Protein AF-A0A7K2P0D0-F1 (afdb_monomer_lite)

Secondary structure (DSSP, 8-state):
----HHHHHHHHHHHH-EEEEETTS-EEEEE-TTSEEEEEETTEEEEEEEEEEEETTEEEEEETTS-EEEEEEETTEEEETTEEEEE-PPP---

Radius of gyration: 13.69 Å; chains: 1; bounding box: 30×42×38 Å

pLDDT: mean 87.9, std 16.89, range [38.03, 98.31]

Foldseek 3Di:
DDPDPVVVQLVQLVLVAAWWAFPVRQWIWGQHSVQKIWIHGHPRTRPWIFGWTDDPQKIWTQTPVGDIWIWGQDPQWIGTPPTIIHGDDDPPDD

Structure (mmCIF, N/CA/C/O backbone):
data_AF-A0A7K2P0D0-F1
#
_entry.id   AF-A0A7K2P0D0-F1
#
loop_
_atom_sit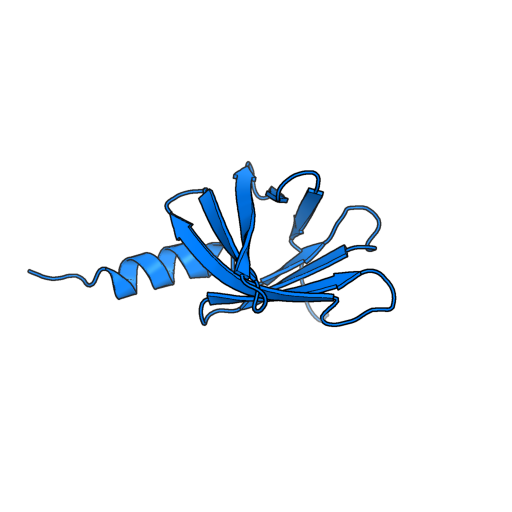e.group_PDB
_atom_site.id
_ato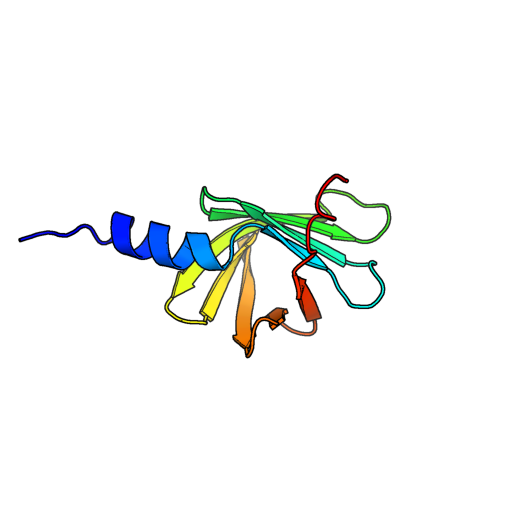m_site.type_symbol
_atom_site.label_atom_id
_atom_site.label_alt_id
_atom_site.label_comp_id
_atom_site.label_asym_id
_atom_site.label_entity_id
_atom_site.label_seq_id
_atom_site.pdbx_PDB_ins_code
_atom_site.Cartn_x
_atom_site.Cartn_y
_atom_site.Cartn_z
_atom_site.occupancy
_atom_site.B_iso_or_equiv
_atom_site.auth_seq_id
_atom_site.auth_comp_id
_atom_site.auth_asym_id
_atom_site.auth_atom_id
_atom_site.pdbx_PDB_model_num
ATOM 1 N N . MET A 1 1 ? -4.072 17.828 26.781 1.00 41.50 1 MET A N 1
ATOM 2 C CA . MET A 1 1 ? -5.139 17.176 25.988 1.00 41.50 1 MET A CA 1
ATOM 3 C C . MET A 1 1 ? -4.550 16.752 24.645 1.00 41.50 1 MET A C 1
ATOM 5 O O . MET A 1 1 ? -4.661 17.480 23.674 1.00 41.50 1 MET A O 1
ATOM 9 N N . THR A 1 2 ? -3.846 15.624 24.589 1.00 50.88 2 THR A N 1
ATOM 10 C CA . THR A 1 2 ? -3.235 15.096 23.354 1.00 50.88 2 THR A CA 1
ATOM 11 C C . THR A 1 2 ? -3.541 13.608 23.278 1.00 50.88 2 THR A C 1
ATOM 13 O O . THR A 1 2 ? -2.691 12.770 23.556 1.00 50.88 2 THR A O 1
ATOM 16 N N . ALA A 1 3 ? -4.789 13.275 22.941 1.00 50.59 3 ALA A N 1
ATOM 17 C CA . ALA A 1 3 ? -5.055 11.980 22.329 1.00 50.59 3 ALA A CA 1
ATOM 18 C C . ALA A 1 3 ? -4.337 12.009 20.970 1.00 50.59 3 ALA A C 1
ATOM 20 O O . ALA A 1 3 ? -4.717 12.743 20.058 1.00 50.59 3 ALA A O 1
ATOM 21 N N . ASN A 1 4 ? -3.191 11.335 20.955 1.00 53.81 4 ASN A N 1
ATOM 22 C CA . ASN A 1 4 ? -2.092 11.415 20.006 1.00 53.81 4 ASN A CA 1
ATOM 23 C C . ASN A 1 4 ? -2.530 11.231 18.548 1.00 53.81 4 ASN A C 1
ATOM 25 O O . ASN A 1 4 ? -3.141 10.224 18.209 1.00 53.81 4 ASN A O 1
ATOM 29 N N . ALA A 1 5 ? -2.084 12.107 17.644 1.00 58.72 5 ALA A N 1
ATOM 30 C CA . ALA A 1 5 ? -2.214 11.906 16.193 1.00 58.72 5 ALA A CA 1
ATOM 31 C C . ALA A 1 5 ? -1.665 10.541 15.713 1.00 58.72 5 ALA A C 1
ATOM 33 O O . ALA A 1 5 ? -2.090 10.032 14.684 1.00 58.72 5 ALA A O 1
ATOM 34 N N . ARG A 1 6 ? -0.749 9.923 16.477 1.00 61.31 6 ARG A N 1
ATOM 35 C CA . ARG A 1 6 ? -0.272 8.547 16.257 1.00 61.31 6 ARG A CA 1
ATOM 36 C C . ARG A 1 6 ? -1.335 7.478 16.551 1.00 61.31 6 ARG A C 1
ATOM 38 O O . ARG A 1 6 ? -1.429 6.534 15.785 1.00 61.31 6 ARG A O 1
ATOM 45 N N . ASP A 1 7 ? -2.161 7.642 17.585 1.00 60.22 7 ASP A N 1
ATOM 46 C CA . ASP A 1 7 ? -3.240 6.691 17.915 1.00 60.22 7 ASP A CA 1
ATOM 47 C C . ASP A 1 7 ? -4.414 6.769 16.935 1.00 60.22 7 ASP A C 1
ATOM 49 O O . ASP A 1 7 ? -5.122 5.781 16.745 1.00 60.22 7 ASP A O 1
ATOM 53 N N . ARG A 1 8 ? -4.643 7.945 16.331 1.00 61.25 8 ARG A N 1
ATOM 54 C CA . ARG A 1 8 ? -5.612 8.099 15.235 1.00 61.25 8 ARG A CA 1
ATOM 55 C C . ARG A 1 8 ? -5.100 7.447 13.956 1.00 61.25 8 ARG A C 1
ATOM 57 O O . ARG A 1 8 ? -5.774 6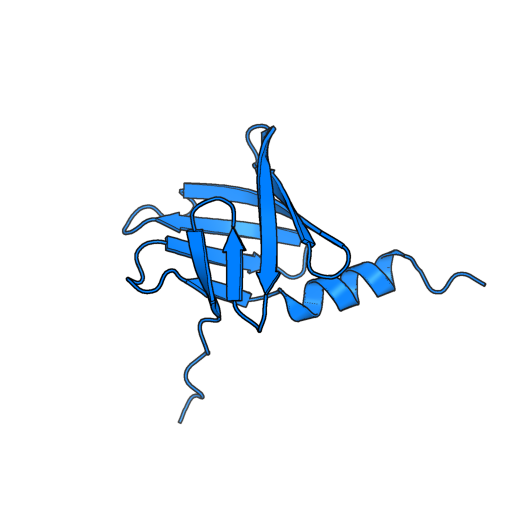.559 13.456 1.00 61.25 8 ARG A O 1
ATOM 64 N N . ARG A 1 9 ? -3.867 7.764 13.541 1.00 61.53 9 ARG A N 1
ATOM 65 C CA . ARG A 1 9 ? -3.221 7.106 12.392 1.00 61.53 9 ARG A CA 1
ATOM 66 C C . ARG A 1 9 ? -3.144 5.589 12.543 1.00 61.53 9 ARG A C 1
ATOM 68 O O . ARG A 1 9 ? -3.423 4.879 11.595 1.00 61.53 9 ARG A O 1
ATOM 75 N N . ASN A 1 10 ? -2.820 5.072 13.729 1.00 61.06 10 ASN A N 1
ATOM 76 C CA . ASN A 1 10 ? -2.797 3.623 13.949 1.00 61.06 10 ASN A CA 1
ATOM 77 C C . ASN A 1 10 ? -4.187 2.983 13.829 1.00 61.06 10 ASN A C 1
ATOM 79 O O . ASN A 1 10 ? -4.278 1.852 13.366 1.00 61.06 10 ASN A O 1
ATOM 83 N N . ARG A 1 11 ? -5.258 3.679 14.234 1.00 61.69 11 ARG A N 1
ATOM 84 C CA . ARG A 1 11 ? -6.635 3.195 14.048 1.00 61.69 11 ARG A CA 1
ATOM 85 C C . ARG A 1 11 ? -7.076 3.252 12.588 1.00 61.69 11 ARG A C 1
ATOM 87 O O . ARG A 1 11 ? -7.636 2.281 12.113 1.00 61.69 11 ARG A O 1
ATOM 94 N N . GLU A 1 12 ? -6.767 4.335 11.884 1.00 64.50 12 GLU A N 1
ATOM 95 C CA . GLU A 1 12 ? -7.048 4.486 10.447 1.00 64.50 12 GLU A CA 1
ATOM 96 C C . GLU A 1 12 ? -6.270 3.450 9.615 1.00 64.50 12 GLU A C 1
ATOM 98 O O . GLU A 1 12 ? -6.817 2.822 8.714 1.00 64.50 12 GLU A O 1
ATOM 103 N N . ASN A 1 13 ? -5.011 3.184 9.979 1.00 68.12 13 ASN A N 1
ATOM 104 C CA . ASN A 1 13 ? -4.206 2.140 9.351 1.00 68.12 13 ASN A CA 1
ATOM 105 C C . ASN A 1 13 ? -4.759 0.736 9.628 1.00 68.12 13 ASN A C 1
ATOM 107 O O . ASN A 1 13 ? -4.701 -0.114 8.742 1.00 68.12 13 ASN A O 1
ATOM 111 N N . ALA A 1 14 ? -5.279 0.473 10.833 1.00 70.38 14 ALA A N 1
ATOM 112 C CA . ALA A 1 14 ? -5.766 -0.855 11.211 1.00 70.38 14 ALA A CA 1
ATOM 113 C C . ALA A 1 14 ? -6.863 -1.368 10.267 1.00 70.38 14 ALA A C 1
ATOM 115 O O . ALA A 1 14 ? -6.892 -2.561 9.972 1.00 70.38 14 ALA A O 1
ATOM 116 N N . ASP A 1 15 ? -7.696 -0.468 9.743 1.00 84.75 15 ASP A N 1
ATOM 117 C CA . ASP A 1 15 ? -8.780 -0.828 8.834 1.00 84.75 15 ASP A CA 1
ATOM 118 C C . ASP A 1 15 ? -8.290 -1.153 7.421 1.00 84.75 15 ASP A C 1
ATOM 120 O O . ASP A 1 15 ? -8.975 -1.876 6.709 1.00 84.75 15 ASP A O 1
ATOM 124 N N . VAL A 1 16 ? -7.114 -0.686 6.989 1.00 93.88 16 VAL A N 1
ATOM 125 C CA . VAL A 1 16 ? -6.575 -0.980 5.644 1.00 93.88 16 VAL A CA 1
ATOM 126 C C . VAL A 1 16 ? -5.508 -2.069 5.642 1.00 93.88 16 VAL A C 1
ATOM 128 O O . VAL A 1 16 ? -5.251 -2.651 4.590 1.00 9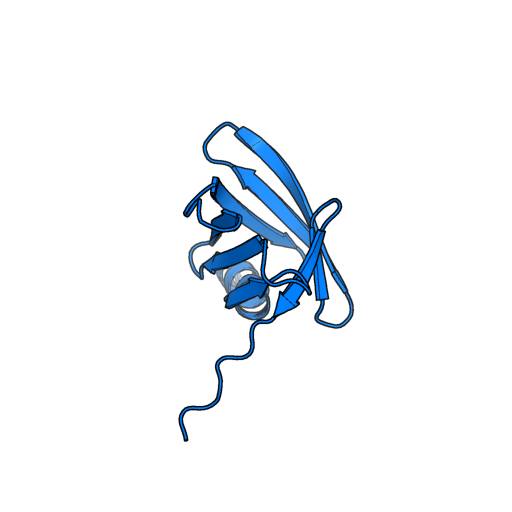3.88 16 VAL A O 1
ATOM 131 N N . VAL A 1 17 ? -4.931 -2.404 6.796 1.00 96.06 17 VAL A N 1
ATOM 132 C CA . VAL A 1 17 ? -3.919 -3.462 6.931 1.00 96.06 17 VAL A CA 1
ATOM 133 C C . VAL A 1 17 ? -4.435 -4.803 6.413 1.00 96.06 17 VAL A C 1
ATOM 135 O O . VAL A 1 17 ? -5.556 -5.218 6.707 1.00 96.06 17 VAL A O 1
ATOM 138 N N . GLY A 1 18 ? -3.591 -5.506 5.665 1.00 96.06 18 GLY A N 1
ATOM 139 C CA . GLY A 1 18 ? -3.882 -6.821 5.110 1.00 96.06 18 GLY A CA 1
ATOM 140 C C . GLY A 1 18 ? -3.511 -6.934 3.638 1.00 96.06 18 GLY A C 1
ATOM 141 O O . GLY A 1 18 ? -2.908 -6.036 3.055 1.00 96.06 18 GLY A O 1
ATOM 142 N N . MET A 1 19 ? -3.881 -8.064 3.047 1.00 97.69 19 MET A N 1
ATOM 143 C CA . MET A 1 19 ? -3.598 -8.365 1.651 1.00 97.69 19 MET A CA 1
ATOM 144 C C . MET A 1 19 ? -4.754 -7.905 0.759 1.00 97.69 19 MET A C 1
ATOM 146 O O . MET A 1 19 ? -5.922 -8.180 1.040 1.00 97.69 19 MET A O 1
ATOM 150 N N . TRP A 1 20 ? -4.404 -7.218 -0.319 1.00 97.94 20 TRP A N 1
ATOM 151 C CA . TRP A 1 20 ? -5.295 -6.685 -1.339 1.00 97.94 20 TRP A CA 1
ATOM 152 C C . TRP A 1 20 ? -4.902 -7.262 -2.690 1.00 97.94 20 TRP A C 1
ATOM 154 O O . TRP A 1 20 ? -3.726 -7.269 -3.043 1.00 97.94 20 TRP A O 1
ATOM 164 N N . VAL A 1 21 ? -5.862 -7.781 -3.445 1.00 98.06 21 VAL A N 1
ATOM 165 C CA . VAL A 1 21 ? -5.580 -8.602 -4.624 1.00 98.06 21 VAL A CA 1
ATOM 166 C C . VAL A 1 21 ? -6.487 -8.192 -5.777 1.00 98.06 21 VAL A C 1
ATOM 168 O O . VAL A 1 21 ? -7.682 -7.972 -5.580 1.00 98.06 21 VAL A O 1
ATOM 171 N N . THR A 1 22 ? -5.943 -8.072 -6.988 1.00 98.06 22 THR A N 1
ATOM 172 C CA . THR A 1 22 ? -6.771 -7.862 -8.187 1.00 98.06 22 THR A CA 1
ATOM 173 C C . THR A 1 22 ? -7.684 -9.063 -8.430 1.00 98.06 22 THR A C 1
ATOM 175 O O . THR A 1 22 ? -7.383 -10.178 -8.016 1.00 98.06 22 THR A O 1
ATOM 178 N N . ALA A 1 23 ? -8.805 -8.865 -9.129 1.00 96.62 23 ALA A N 1
ATOM 179 C CA . ALA A 1 23 ? -9.779 -9.940 -9.372 1.00 96.62 23 ALA A CA 1
ATOM 180 C C . ALA A 1 23 ? -9.174 -11.199 -10.033 1.00 96.62 23 ALA A C 1
ATOM 182 O O . ALA A 1 23 ? -9.658 -12.306 -9.817 1.00 96.62 23 ALA A O 1
ATOM 183 N N . ASP A 1 24 ? -8.119 -11.033 -10.832 1.00 95.88 24 ASP A N 1
ATOM 184 C CA . ASP A 1 24 ? -7.392 -12.111 -11.510 1.00 95.88 24 ASP A CA 1
ATOM 185 C C . ASP A 1 24 ? -6.245 -12.718 -10.679 1.00 95.88 24 ASP A C 1
ATOM 187 O O . ASP A 1 24 ? -5.561 -13.631 -11.139 1.00 95.88 24 ASP A O 1
ATOM 191 N N . GLY A 1 25 ? -5.999 -12.211 -9.468 1.00 95.69 25 GLY A N 1
ATOM 192 C CA . GLY A 1 25 ? -4.901 -12.649 -8.611 1.00 95.69 25 GLY A CA 1
ATOM 193 C C . GLY A 1 25 ? -3.511 -12.194 -9.059 1.00 95.69 25 GLY A C 1
ATOM 194 O O . GLY A 1 25 ? -2.528 -12.550 -8.407 1.00 95.69 25 GLY A O 1
ATOM 195 N N . HIS A 1 26 ? -3.396 -11.444 -10.161 1.00 97.00 26 HIS A N 1
ATOM 196 C CA . HIS A 1 26 ? -2.103 -11.122 -10.756 1.00 97.00 26 HIS A CA 1
ATOM 197 C C . HIS A 1 26 ? -1.306 -10.123 -9.918 1.00 97.00 26 HIS A C 1
ATOM 199 O O . HIS A 1 26 ? -0.086 -10.252 -9.826 1.00 97.00 26 HIS A O 1
ATOM 205 N N . ILE A 1 27 ? -1.969 -9.143 -9.306 1.00 98.00 27 ILE A N 1
ATOM 206 C CA . ILE A 1 27 ? -1.333 -8.169 -8.420 1.00 98.00 27 ILE A CA 1
ATOM 207 C C . ILE A 1 27 ? -1.793 -8.436 -6.994 1.00 98.00 27 ILE A C 1
ATOM 209 O O . ILE A 1 27 ? -2.989 -8.577 -6.734 1.00 98.00 27 ILE A O 1
ATOM 213 N N . ARG A 1 28 ? -0.830 -8.505 -6.075 1.00 98.12 28 ARG A N 1
ATOM 214 C CA . ARG A 1 28 ? -1.049 -8.710 -4.642 1.00 98.12 28 ARG A CA 1
ATOM 215 C C . ARG A 1 28 ? -0.291 -7.640 -3.874 1.00 98.12 28 ARG A C 1
ATOM 217 O O . ARG A 1 28 ? 0.931 -7.618 -3.942 1.00 98.12 28 ARG A O 1
ATOM 224 N N . GLN A 1 29 ? -1.003 -6.787 -3.157 1.00 98.31 29 GLN A N 1
ATOM 225 C CA . GLN A 1 29 ? -0.446 -5.724 -2.335 1.00 98.31 29 GLN A CA 1
ATOM 226 C C . GLN A 1 29 ? -0.729 -6.004 -0.860 1.00 98.31 29 GLN A C 1
ATOM 228 O O . GLN A 1 29 ? -1.882 -6.047 -0.437 1.00 98.31 29 GLN A O 1
ATOM 233 N N . GLU A 1 30 ? 0.318 -6.155 -0.062 1.00 98.06 30 GLU A N 1
ATOM 234 C CA . GLU A 1 30 ? 0.212 -6.235 1.390 1.00 98.06 30 GLU A CA 1
ATOM 235 C C . GLU A 1 30 ? 0.393 -4.847 2.001 1.00 98.06 30 GLU A C 1
ATOM 237 O O . GLU A 1 30 ? 1.419 -4.210 1.781 1.00 98.06 30 GLU A O 1
ATOM 242 N N . LEU A 1 31 ? -0.587 -4.383 2.780 1.00 97.69 31 LEU A N 1
ATOM 243 C CA . LEU A 1 31 ? -0.475 -3.191 3.622 1.00 97.69 31 LEU A CA 1
ATOM 244 C C . LEU A 1 31 ? -0.140 -3.621 5.054 1.00 97.69 31 LEU A C 1
ATOM 246 O O . LEU A 1 31 ? -0.937 -4.298 5.710 1.00 97.69 31 LEU A O 1
ATOM 250 N N . LEU A 1 32 ? 1.048 -3.252 5.533 1.00 95.94 32 LEU A N 1
ATOM 251 C CA . LEU A 1 32 ? 1.603 -3.683 6.815 1.00 95.94 32 LEU A CA 1
ATOM 252 C C . LEU A 1 32 ? 1.285 -2.687 7.948 1.00 95.94 32 LEU A C 1
ATOM 254 O O . LEU A 1 32 ? 1.249 -1.478 7.719 1.00 95.94 32 LEU A O 1
ATOM 258 N N . PRO A 1 33 ? 1.126 -3.153 9.207 1.00 93.12 33 PRO A N 1
ATOM 259 C CA . PRO A 1 33 ? 0.765 -2.294 10.345 1.00 93.12 33 PRO A CA 1
ATOM 260 C C . PRO A 1 33 ? 1.723 -1.132 10.634 1.00 93.12 33 PRO A C 1
ATOM 262 O O . PRO A 1 33 ? 1.340 -0.166 11.291 1.00 93.12 33 PRO A O 1
ATOM 265 N N . ASP A 1 34 ? 2.971 -1.229 10.181 1.00 92.81 34 ASP A N 1
ATOM 266 C CA . ASP A 1 34 ? 4.002 -0.204 10.345 1.00 92.81 34 ASP A CA 1
ATOM 267 C C . ASP A 1 34 ? 3.956 0.888 9.257 1.00 92.81 34 ASP A C 1
ATOM 269 O O . ASP A 1 34 ? 4.812 1.775 9.238 1.00 92.81 34 ASP A O 1
ATOM 273 N N . GLY A 1 35 ? 2.955 0.849 8.370 1.00 95.06 35 GLY A N 1
ATOM 274 C CA . GLY A 1 35 ? 2.800 1.792 7.264 1.00 95.06 35 GLY A CA 1
ATOM 275 C C . GLY A 1 35 ? 3.675 1.461 6.055 1.00 95.06 35 GLY A C 1
ATOM 276 O O . GLY A 1 35 ? 3.896 2.331 5.212 1.00 95.06 35 GLY A O 1
ATOM 277 N N . ARG A 1 36 ? 4.217 0.240 5.964 1.00 97.75 36 ARG A N 1
ATOM 278 C CA . ARG A 1 36 ? 4.909 -0.263 4.769 1.00 97.75 36 ARG A CA 1
ATOM 279 C C . ARG A 1 36 ? 3.964 -1.032 3.862 1.00 97.75 36 ARG A C 1
ATOM 281 O O . ARG A 1 36 ? 3.023 -1.657 4.332 1.00 97.75 36 ARG A O 1
ATOM 288 N N . TYR A 1 37 ? 4.251 -1.037 2.569 1.00 98.19 37 TYR A N 1
ATOM 289 C CA . TYR A 1 37 ? 3.597 -1.958 1.647 1.00 98.19 37 TYR A CA 1
ATOM 290 C C . TYR A 1 37 ? 4.612 -2.767 0.842 1.00 98.19 37 TYR A C 1
ATOM 292 O O . TYR A 1 37 ? 5.740 -2.314 0.618 1.00 98.19 37 TYR A O 1
ATOM 300 N N . ASP A 1 38 ? 4.182 -3.947 0.404 1.00 98.31 38 ASP A N 1
ATOM 301 C CA . ASP A 1 38 ? 4.869 -4.795 -0.573 1.00 98.31 38 ASP A CA 1
ATOM 302 C C . ASP A 1 38 ? 3.860 -5.208 -1.649 1.00 98.31 38 ASP A C 1
ATOM 304 O O . ASP A 1 38 ? 2.801 -5.754 -1.340 1.00 98.31 38 ASP A O 1
ATOM 308 N N . GLU A 1 39 ? 4.167 -4.909 -2.908 1.00 98.12 39 GLU A N 1
ATOM 309 C CA . GLU A 1 39 ? 3.378 -5.325 -4.059 1.00 98.12 39 GLU A CA 1
ATOM 310 C C . GLU A 1 39 ? 4.120 -6.398 -4.860 1.00 98.12 39 GLU A C 1
ATOM 312 O O . GLU A 1 39 ? 5.221 -6.179 -5.366 1.00 98.12 39 GLU A O 1
ATOM 317 N N . ALA A 1 40 ? 3.473 -7.540 -5.069 1.00 98.12 40 ALA A N 1
ATOM 318 C CA . ALA A 1 40 ? 3.889 -8.574 -6.002 1.00 98.12 40 ALA A CA 1
ATOM 319 C C . ALA A 1 40 ? 3.059 -8.521 -7.294 1.00 98.12 40 ALA A C 1
ATOM 321 O O . ALA A 1 40 ? 1.847 -8.305 -7.261 1.00 98.12 40 ALA A O 1
ATOM 322 N N . ARG A 1 41 ? 3.706 -8.792 -8.436 1.00 97.19 41 ARG A N 1
ATOM 323 C CA . ARG A 1 41 ? 3.056 -8.938 -9.751 1.00 97.19 41 ARG A CA 1
ATOM 324 C C . ARG A 1 41 ? 3.417 -10.277 -10.383 1.00 97.19 41 ARG A C 1
ATOM 326 O O . ARG A 1 41 ? 4.565 -10.501 -10.783 1.00 97.19 41 ARG A O 1
ATOM 333 N N . GLY A 1 42 ? 2.449 -11.184 -10.459 1.00 96.06 42 GLY A N 1
ATOM 334 C CA . GLY A 1 42 ? 2.644 -12.566 -10.884 1.00 96.06 42 GLY A CA 1
ATOM 335 C C . GLY A 1 42 ? 3.766 -13.235 -10.088 1.00 96.06 42 GLY A C 1
ATOM 336 O O . GLY A 1 42 ? 3.703 -13.354 -8.869 1.00 96.06 42 GLY A O 1
ATOM 337 N N . ASN A 1 43 ? 4.834 -13.634 -10.782 1.00 94.56 43 ASN A N 1
ATOM 338 C CA . ASN A 1 43 ? 5.986 -14.298 -10.162 1.00 94.56 43 ASN A CA 1
ATOM 339 C C . ASN A 1 43 ? 7.025 -13.327 -9.577 1.00 94.56 43 ASN A C 1
ATOM 341 O O . ASN A 1 43 ? 7.955 -13.762 -8.892 1.00 94.56 43 ASN A O 1
ATOM 345 N N . ARG A 1 44 ? 6.907 -12.022 -9.851 1.00 96.88 44 ARG A N 1
ATOM 346 C CA . ARG A 1 44 ? 7.811 -11.004 -9.314 1.00 96.88 44 ARG A CA 1
ATOM 347 C C . ARG A 1 44 ? 7.299 -10.550 -7.951 1.00 96.88 44 ARG A C 1
ATOM 349 O O . ARG A 1 44 ? 6.395 -9.724 -7.865 1.00 96.88 44 ARG A O 1
ATOM 356 N N . ARG A 1 45 ? 7.901 -11.095 -6.898 1.00 94.81 45 ARG A N 1
ATOM 357 C CA . ARG A 1 45 ? 7.705 -10.631 -5.516 1.00 94.81 45 ARG A CA 1
ATOM 358 C C . ARG A 1 45 ? 8.367 -9.270 -5.319 1.00 94.81 45 ARG A C 1
ATOM 360 O O . ARG A 1 45 ? 9.372 -9.012 -5.987 1.00 94.81 45 ARG A O 1
ATOM 367 N N . SER A 1 46 ? 7.818 -8.443 -4.428 1.00 95.25 46 SER A N 1
ATOM 368 C CA . SER A 1 46 ? 8.365 -7.122 -4.091 1.00 95.25 46 SER A CA 1
ATOM 369 C C . SER A 1 46 ? 8.685 -6.302 -5.346 1.00 95.25 46 SER A C 1
ATOM 371 O O . SER A 1 46 ? 9.765 -5.734 -5.502 1.00 95.25 46 SER A O 1
ATOM 373 N N . ALA A 1 47 ? 7.758 -6.325 -6.309 1.00 96.12 47 ALA A N 1
ATOM 374 C CA . ALA A 1 47 ? 7.838 -5.542 -7.532 1.00 96.12 47 ALA A CA 1
ATOM 375 C C . ALA A 1 47 ? 7.906 -4.047 -7.210 1.00 96.12 47 ALA A C 1
ATOM 377 O O . ALA A 1 47 ? 8.700 -3.348 -7.843 1.00 96.12 47 ALA A O 1
ATOM 378 N N . TYR A 1 48 ? 7.144 -3.627 -6.196 1.00 96.81 48 TYR A N 1
ATOM 379 C CA . TYR A 1 48 ? 7.210 -2.310 -5.578 1.00 96.81 48 TYR A CA 1
ATOM 380 C C . TYR A 1 48 ? 7.119 -2.443 -4.060 1.00 96.81 48 TYR A C 1
ATOM 382 O O . TYR A 1 48 ? 6.346 -3.245 -3.542 1.00 96.81 48 TYR A O 1
ATOM 390 N N . THR A 1 49 ? 7.903 -1.642 -3.348 1.00 98.25 49 THR A N 1
ATOM 391 C CA . THR A 1 49 ? 7.865 -1.533 -1.889 1.00 98.25 49 THR A CA 1
ATOM 392 C C . THR A 1 49 ? 7.939 -0.070 -1.511 1.00 98.25 49 THR A C 1
ATOM 394 O O . THR A 1 49 ? 8.528 0.736 -2.233 1.00 98.25 49 THR A O 1
ATOM 397 N N . GLY A 1 50 ? 7.353 0.288 -0.377 1.00 98.31 50 GLY A N 1
ATOM 398 C CA . GLY A 1 50 ? 7.339 1.684 0.026 1.00 98.31 50 GLY A CA 1
ATOM 399 C C . GLY A 1 50 ? 6.628 1.930 1.330 1.00 98.31 50 GLY A C 1
ATOM 400 O O . GLY A 1 50 ? 6.459 1.027 2.154 1.00 98.31 50 GLY A O 1
ATOM 401 N N . ARG A 1 51 ? 6.227 3.184 1.515 1.00 98.25 51 ARG A N 1
ATOM 402 C CA . ARG A 1 51 ? 5.384 3.627 2.620 1.00 98.25 51 ARG A CA 1
ATOM 403 C C . ARG A 1 51 ? 4.027 4.067 2.112 1.00 98.25 51 ARG A C 1
ATOM 405 O O . ARG A 1 51 ? 3.921 4.594 1.007 1.00 98.25 51 ARG A O 1
ATOM 412 N N . TYR A 1 52 ? 3.031 3.912 2.969 1.00 97.50 52 TYR A N 1
ATOM 413 C CA . TYR A 1 52 ? 1.714 4.483 2.767 1.00 97.50 52 TYR A CA 1
ATOM 414 C C . TYR A 1 52 ? 1.252 5.256 4.005 1.00 97.50 52 TYR A C 1
ATOM 416 O O . TYR A 1 52 ? 1.710 5.012 5.126 1.00 97.50 52 TYR A O 1
ATOM 424 N N . THR A 1 53 ? 0.344 6.206 3.798 1.00 95.38 53 THR A N 1
ATOM 425 C CA . THR A 1 53 ? -0.351 6.928 4.870 1.00 95.38 53 THR A CA 1
ATOM 426 C C . THR A 1 53 ? -1.842 6.925 4.580 1.00 95.38 53 THR A C 1
ATOM 428 O O . THR A 1 53 ? -2.228 7.094 3.431 1.00 95.38 53 THR A O 1
ATOM 431 N N . VAL A 1 54 ? -2.672 6.757 5.609 1.00 94.44 54 VAL A N 1
ATOM 432 C CA . VAL A 1 54 ? -4.135 6.804 5.489 1.00 94.44 54 VAL A CA 1
ATOM 433 C C . VAL A 1 54 ? -4.652 8.133 6.029 1.00 94.44 54 VAL A C 1
ATOM 435 O O . VAL A 1 54 ? -4.198 8.588 7.080 1.00 94.44 54 VAL A O 1
ATOM 438 N N . THR A 1 55 ? -5.594 8.752 5.320 1.00 92.19 55 THR A N 1
ATOM 439 C CA . THR A 1 55 ? -6.368 9.910 5.785 1.00 92.19 55 THR A CA 1
ATOM 440 C C . THR A 1 55 ? -7.833 9.712 5.406 1.00 92.19 55 THR A C 1
ATOM 442 O O . THR A 1 55 ? -8.213 9.904 4.255 1.00 92.19 55 THR A O 1
ATOM 445 N N . GLY A 1 56 ? -8.670 9.338 6.377 1.00 91.25 56 GLY A N 1
ATOM 446 C CA . GLY A 1 56 ? -10.053 8.950 6.089 1.00 91.25 56 GLY A CA 1
ATOM 447 C C . GLY A 1 56 ? -10.095 7.671 5.252 1.00 91.25 56 GLY A C 1
ATOM 448 O O . GLY A 1 56 ? -9.599 6.639 5.694 1.00 91.25 56 GLY A O 1
ATOM 449 N N . ASP A 1 57 ? -10.676 7.751 4.059 1.00 93.50 57 ASP A N 1
ATOM 450 C CA . ASP A 1 57 ? -10.715 6.688 3.050 1.00 93.50 57 ASP A CA 1
ATOM 451 C C . ASP A 1 57 ? -9.586 6.788 2.008 1.00 93.50 57 ASP A C 1
ATOM 453 O O . ASP A 1 57 ? -9.441 5.883 1.188 1.00 93.50 57 ASP A O 1
ATOM 457 N N . HIS A 1 58 ? -8.763 7.837 2.053 1.00 96.06 58 HIS A N 1
ATOM 458 C CA . HIS A 1 58 ? -7.675 8.072 1.106 1.00 96.06 58 HIS A CA 1
ATOM 459 C C . HIS A 1 58 ? -6.338 7.491 1.581 1.00 96.06 58 HIS A C 1
ATOM 461 O O . HIS A 1 58 ? -6.009 7.536 2.772 1.00 96.06 58 HIS A O 1
ATOM 467 N N . LEU A 1 59 ? -5.542 6.986 0.639 1.00 97.50 59 LEU A N 1
ATOM 468 C CA . LEU A 1 59 ? 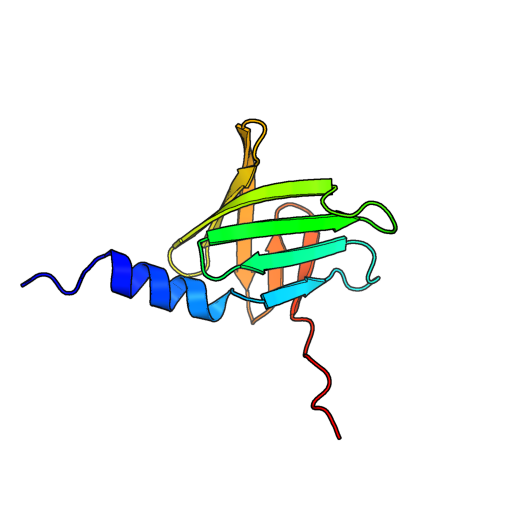-4.204 6.447 0.841 1.00 97.50 59 LEU A CA 1
ATOM 469 C C . LEU A 1 59 ? -3.196 7.155 -0.069 1.00 97.50 59 LEU A C 1
ATOM 471 O O . LEU A 1 59 ? -3.297 7.083 -1.293 1.00 97.50 59 LEU A O 1
ATOM 475 N N . ASP A 1 60 ? -2.169 7.741 0.540 1.00 98.06 60 ASP A N 1
ATOM 476 C CA . ASP A 1 60 ? -0.991 8.266 -0.152 1.00 98.06 60 ASP A CA 1
ATOM 477 C C . ASP A 1 60 ? 0.141 7.241 -0.109 1.00 98.06 60 ASP A C 1
ATOM 479 O O . ASP A 1 60 ? 0.457 6.720 0.964 1.00 98.06 60 ASP A O 1
ATOM 483 N N . TYR A 1 61 ? 0.803 7.010 -1.242 1.00 98.25 61 TYR A N 1
ATOM 484 C CA . TYR A 1 61 ? 1.929 6.088 -1.374 1.00 98.25 61 TYR A CA 1
ATOM 485 C C . TYR A 1 61 ? 3.190 6.820 -1.819 1.00 98.25 61 TYR A C 1
ATOM 487 O O . TYR A 1 61 ? 3.155 7.676 -2.705 1.00 98.25 61 TYR A O 1
ATOM 495 N N . VAL A 1 62 ? 4.323 6.424 -1.243 1.00 98.31 62 VAL A N 1
ATOM 496 C CA . VAL A 1 62 ? 5.658 6.782 -1.730 1.00 98.31 62 VAL A CA 1
ATOM 497 C C . VAL A 1 62 ? 6.506 5.521 -1.738 1.00 98.31 62 VAL A C 1
ATOM 499 O O . VAL A 1 62 ? 6.780 4.950 -0.676 1.00 98.31 62 VAL A O 1
ATOM 502 N N . ASP A 1 63 ? 6.907 5.081 -2.925 1.00 97.38 63 ASP A N 1
ATOM 503 C CA . ASP A 1 63 ? 7.763 3.911 -3.074 1.00 97.38 63 ASP A CA 1
ATOM 504 C C . ASP A 1 63 ? 9.209 4.206 -2.642 1.00 97.38 63 ASP A C 1
ATOM 506 O O . ASP A 1 63 ? 9.623 5.358 -2.475 1.00 97.38 63 ASP A O 1
ATOM 510 N N . ASP A 1 64 ? 10.002 3.156 -2.441 1.00 97.38 64 ASP A N 1
ATOM 511 C CA . ASP A 1 64 ? 11.388 3.281 -1.982 1.00 97.38 64 ASP A CA 1
ATOM 512 C C . ASP A 1 64 ? 12.313 3.953 -3.029 1.00 97.38 64 ASP A C 1
ATOM 514 O O . ASP A 1 64 ? 13.453 4.298 -2.713 1.00 97.38 64 ASP A O 1
ATOM 518 N N . THR A 1 65 ? 11.830 4.183 -4.257 1.00 97.00 65 THR A N 1
ATOM 519 C CA . THR A 1 65 ? 12.518 4.941 -5.319 1.00 97.00 65 THR A CA 1
ATOM 520 C C . THR A 1 65 ? 12.082 6.410 -5.399 1.00 97.00 65 THR A C 1
ATOM 522 O O . THR A 1 65 ? 12.739 7.208 -6.069 1.00 97.00 65 THR A O 1
ATOM 525 N N . GLY A 1 66 ? 11.018 6.788 -4.683 1.00 95.56 66 GLY A N 1
ATOM 526 C CA . GLY A 1 66 ? 10.442 8.131 -4.666 1.00 95.56 66 GLY A CA 1
ATOM 527 C C . GLY A 1 66 ? 9.280 8.348 -5.639 1.00 95.56 66 GLY A C 1
ATOM 528 O O . GLY A 1 66 ? 8.841 9.488 -5.789 1.00 95.56 66 GLY A O 1
ATOM 529 N N . PHE A 1 67 ? 8.771 7.300 -6.293 1.00 96.50 67 PHE A N 1
ATOM 530 C CA . PHE A 1 67 ? 7.538 7.384 -7.076 1.00 96.50 67 PHE A CA 1
ATOM 531 C C . PHE A 1 67 ? 6.325 7.485 -6.146 1.00 96.50 67 PHE A C 1
ATOM 533 O O . PHE A 1 67 ? 6.277 6.843 -5.096 1.00 96.50 67 PHE A O 1
ATOM 540 N N . THR A 1 68 ? 5.341 8.291 -6.536 1.00 97.38 68 THR A N 1
ATOM 541 C CA . THR A 1 68 ? 4.133 8.535 -5.744 1.00 97.38 68 THR A CA 1
ATOM 542 C C . THR A 1 68 ? 2.902 7.994 -6.441 1.00 97.38 68 THR A C 1
ATOM 544 O O . THR A 1 68 ? 2.770 8.136 -7.655 1.00 97.38 68 THR A O 1
ATOM 547 N N . ALA A 1 69 ? 1.977 7.456 -5.659 1.00 97.88 69 ALA A N 1
ATOM 548 C CA . ALA A 1 69 ? 0.681 6.995 -6.130 1.00 97.88 69 ALA A CA 1
ATOM 549 C C . ALA A 1 69 ? -0.380 7.227 -5.053 1.00 97.88 69 ALA A C 1
ATOM 551 O O . ALA A 1 69 ? -0.064 7.541 -3.904 1.00 97.88 69 ALA A O 1
ATOM 552 N N . THR A 1 70 ? -1.636 7.057 -5.430 1.00 98.12 70 THR A N 1
ATOM 553 C CA . THR A 1 70 ? -2.794 7.297 -4.578 1.00 98.12 70 THR A CA 1
ATOM 554 C C . THR A 1 70 ? -3.759 6.125 -4.622 1.00 98.12 70 THR A C 1
ATOM 556 O O . THR A 1 70 ? -3.773 5.318 -5.558 1.00 98.12 70 THR A O 1
ATOM 559 N N . GLY A 1 71 ? -4.582 6.002 -3.592 1.00 97.44 71 GLY A N 1
ATOM 560 C CA . GLY A 1 71 ? -5.729 5.119 -3.638 1.00 97.44 71 GLY A CA 1
ATOM 561 C C . GLY A 1 71 ? -6.842 5.544 -2.703 1.00 97.44 71 GLY A C 1
ATOM 562 O O . GLY A 1 71 ? -6.621 6.320 -1.785 1.00 97.44 71 GLY A O 1
ATOM 563 N N . ASP A 1 72 ? -8.031 5.007 -2.935 1.00 96.81 72 ASP A N 1
ATOM 564 C CA . ASP A 1 72 ? -9.212 5.253 -2.115 1.00 96.81 72 ASP A CA 1
ATOM 565 C C . ASP A 1 72 ? -9.872 3.929 -1.740 1.00 96.81 72 ASP A C 1
ATOM 567 O O . ASP A 1 72 ? -10.027 3.032 -2.576 1.00 96.81 72 ASP A O 1
ATOM 571 N N . LEU A 1 73 ? -10.316 3.825 -0.493 1.00 95.50 73 LEU A N 1
ATOM 572 C CA . LEU A 1 73 ? -11.154 2.734 -0.029 1.00 95.50 73 LEU A CA 1
ATOM 573 C C . LEU A 1 73 ? -12.627 3.076 -0.278 1.00 95.50 73 LEU A C 1
ATOM 575 O O . LEU A 1 73 ? -13.181 3.974 0.348 1.00 95.50 73 LEU A O 1
ATOM 579 N N . ARG A 1 74 ? -13.285 2.333 -1.168 1.00 94.56 74 ARG A N 1
ATOM 580 C CA . ARG A 1 74 ? -14.693 2.546 -1.535 1.00 94.56 74 ARG A CA 1
ATOM 581 C C . ARG A 1 74 ? -15.459 1.251 -1.341 1.00 94.56 74 ARG A C 1
ATOM 583 O O . ARG A 1 74 ? -15.135 0.251 -1.970 1.00 94.56 74 ARG A O 1
ATOM 590 N N . ASP A 1 75 ? -16.425 1.252 -0.427 1.00 91.62 75 ASP A N 1
ATOM 591 C CA . ASP A 1 75 ? -17.269 0.086 -0.123 1.00 91.62 75 ASP A CA 1
ATOM 592 C C . ASP A 1 75 ? -16.474 -1.217 0.128 1.00 91.62 75 ASP A C 1
ATOM 594 O O . ASP A 1 75 ? -16.868 -2.306 -0.284 1.00 91.62 75 ASP A O 1
ATOM 598 N N . GLY A 1 76 ? -15.321 -1.111 0.802 1.00 90.69 76 GLY A N 1
ATOM 599 C CA . GLY A 1 76 ? -14.447 -2.252 1.108 1.00 90.69 76 GLY A CA 1
ATOM 600 C C . GLY A 1 76 ? -13.522 -2.696 -0.033 1.00 90.69 76 GLY A C 1
ATOM 601 O O . GLY A 1 76 ? -12.815 -3.692 0.122 1.00 90.69 76 GLY A O 1
ATOM 602 N N . VAL A 1 77 ? -13.491 -1.963 -1.148 1.00 96.19 77 VAL A N 1
ATOM 603 C CA . VAL A 1 77 ? -12.618 -2.189 -2.308 1.00 96.19 77 VAL A CA 1
ATOM 604 C C . VAL A 1 77 ? -11.558 -1.093 -2.374 1.00 96.19 77 VAL A C 1
ATOM 606 O O . VAL A 1 77 ? -11.869 0.092 -2.260 1.00 96.19 77 VAL A O 1
ATOM 609 N N . LEU A 1 78 ? -10.297 -1.478 -2.565 1.00 97.75 78 LEU A N 1
ATOM 610 C CA . LEU A 1 78 ? -9.191 -0.538 -2.718 1.00 97.75 78 LEU A CA 1
ATOM 611 C C . LEU A 1 78 ? -9.024 -0.175 -4.195 1.00 97.75 78 LEU A C 1
ATOM 613 O O . LEU A 1 78 ? -8.637 -1.006 -5.018 1.00 97.75 78 LEU A O 1
ATOM 617 N N . HIS A 1 79 ? -9.285 1.083 -4.524 1.00 98.00 79 HIS A N 1
ATOM 618 C CA . HIS A 1 79 ? -9.007 1.661 -5.832 1.00 98.00 79 HIS A CA 1
ATOM 619 C C . HIS A 1 79 ? -7.633 2.316 -5.784 1.00 98.00 79 HIS A C 1
ATOM 621 O O . HIS A 1 79 ? -7.506 3.396 -5.223 1.00 98.00 79 HIS A O 1
ATOM 627 N N . HIS A 1 80 ? -6.610 1.665 -6.330 1.00 97.19 80 HIS A N 1
ATOM 628 C CA . HIS A 1 80 ? -5.236 2.167 -6.325 1.00 97.19 80 HIS A CA 1
ATOM 629 C C . HIS A 1 80 ? -4.819 2.531 -7.749 1.00 97.19 80 HIS A C 1
ATOM 631 O O . HIS A 1 80 ? -4.561 1.647 -8.565 1.00 97.19 80 HIS A O 1
ATOM 637 N N . GLU A 1 81 ? -4.788 3.825 -8.071 1.00 95.38 81 GLU A N 1
ATOM 638 C CA . GLU A 1 81 ? -4.604 4.318 -9.443 1.00 95.38 81 GLU A CA 1
ATOM 639 C C . GLU A 1 81 ? -5.578 3.644 -10.438 1.00 95.38 81 GLU A C 1
ATOM 641 O O . GLU A 1 81 ? -6.796 3.797 -10.354 1.00 95.38 81 GLU A O 1
ATOM 646 N N . HIS A 1 82 ? -5.049 2.869 -11.387 1.00 94.00 82 HIS A N 1
ATOM 647 C CA . HIS A 1 82 ? -5.805 2.115 -12.388 1.00 94.00 82 HIS A CA 1
ATOM 648 C C . HIS A 1 82 ? -6.128 0.675 -11.946 1.00 94.00 82 HIS A C 1
ATOM 650 O O . HIS A 1 82 ? -6.604 -0.128 -12.750 1.00 94.00 82 HIS A O 1
ATOM 656 N N . LEU A 1 83 ? -5.850 0.329 -10.687 1.00 96.69 83 LEU A N 1
ATOM 657 C CA . LEU A 1 83 ? -6.103 -0.981 -10.099 1.00 96.69 83 LEU A CA 1
ATOM 658 C C . LEU A 1 83 ? -7.364 -0.964 -9.236 1.00 96.69 83 LEU A C 1
ATOM 660 O O . LEU A 1 83 ? -7.659 -0.004 -8.527 1.00 96.69 83 LEU A O 1
ATOM 664 N N . VAL A 1 84 ? -8.070 -2.090 -9.257 1.00 98.06 84 VAL A N 1
ATOM 665 C CA . VAL A 1 84 ? -9.166 -2.396 -8.337 1.00 98.06 84 VAL A CA 1
ATOM 666 C C . VAL A 1 84 ? -8.771 -3.659 -7.590 1.00 98.06 84 VAL A C 1
ATOM 668 O O . VAL A 1 84 ? -8.614 -4.717 -8.208 1.00 98.06 84 VAL A O 1
ATOM 671 N N . LEU A 1 85 ? -8.569 -3.536 -6.282 1.00 98.19 85 LEU A N 1
ATOM 672 C CA . LEU A 1 85 ? -8.119 -4.617 -5.422 1.00 98.19 85 LEU A CA 1
ATOM 673 C C . LEU A 1 85 ? -9.162 -4.935 -4.355 1.00 98.19 85 LEU A C 1
ATOM 675 O O . LEU A 1 85 ? -9.745 -4.055 -3.724 1.00 98.19 85 LEU A O 1
ATOM 679 N N . TYR A 1 86 ? -9.347 -6.223 -4.119 1.00 97.31 86 TYR A N 1
ATOM 680 C CA . TYR A 1 86 ? -10.259 -6.766 -3.127 1.00 97.31 86 TYR A CA 1
ATOM 681 C C . TYR A 1 86 ? -9.458 -7.280 -1.948 1.00 97.31 86 TYR A C 1
ATOM 683 O O . TYR A 1 86 ? -8.342 -7.777 -2.118 1.00 97.31 86 TYR A O 1
ATOM 691 N N . ARG A 1 87 ? -10.026 -7.186 -0.748 1.00 95.75 87 ARG A N 1
ATOM 692 C CA . ARG A 1 87 ? -9.419 -7.815 0.417 1.00 95.75 87 ARG A CA 1
ATOM 693 C C . ARG A 1 87 ? -9.313 -9.317 0.171 1.00 95.75 87 ARG A C 1
ATOM 695 O O . ARG A 1 87 ? -10.313 -9.971 -0.111 1.00 95.75 87 ARG A O 1
ATOM 702 N N . GLU A 1 88 ? -8.119 -9.870 0.326 1.00 93.25 88 GLU A N 1
ATOM 703 C CA . GLU A 1 88 ? -7.983 -11.312 0.457 1.00 93.25 88 GLU A CA 1
ATOM 704 C C . GLU A 1 88 ? -8.479 -11.705 1.847 1.00 93.25 88 GLU A C 1
ATOM 706 O O . GLU A 1 88 ? -7.831 -11.445 2.866 1.00 93.25 88 GLU A O 1
ATOM 711 N N . GLU A 1 89 ? -9.660 -12.312 1.897 1.00 82.50 89 GLU A N 1
ATOM 712 C CA . GLU A 1 89 ? -10.102 -12.990 3.103 1.00 82.50 89 GLU A CA 1
ATOM 713 C C . GLU A 1 89 ? -9.132 -14.140 3.381 1.00 82.50 89 GLU A C 1
ATOM 715 O O . GLU A 1 89 ? -8.899 -14.999 2.526 1.00 82.50 89 GLU A O 1
ATOM 720 N N . LYS A 1 90 ? -8.556 -14.182 4.588 1.00 59.28 90 LYS A N 1
ATOM 721 C CA . LYS A 1 90 ? -7.896 -15.409 5.033 1.00 59.28 90 LYS A CA 1
ATOM 722 C C . LYS A 1 90 ? -8.985 -16.482 5.057 1.00 59.28 90 LYS A C 1
ATOM 724 O O . LYS A 1 90 ? -9.967 -16.272 5.773 1.00 59.28 90 LYS A O 1
ATOM 729 N N . PRO A 1 91 ? -8.850 -17.612 4.338 1.00 46.72 91 PRO A N 1
ATOM 730 C CA . PRO A 1 91 ? -9.761 -18.720 4.560 1.00 46.72 91 PRO A CA 1
ATOM 731 C C . PRO A 1 91 ? -9.686 -19.041 6.051 1.00 46.72 91 PRO A C 1
ATOM 733 O O . PRO A 1 91 ? -8.597 -19.281 6.580 1.00 46.72 91 PRO A O 1
ATOM 736 N N . SER A 1 92 ? -10.822 -18.936 6.747 1.00 42.75 92 SER A N 1
ATOM 737 C CA . SER A 1 92 ? -10.906 -19.357 8.143 1.00 42.75 92 SER A CA 1
ATOM 738 C C . SER 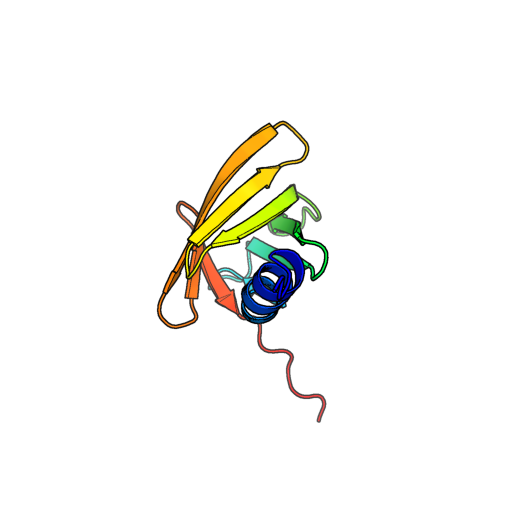A 1 92 ? -10.412 -20.795 8.179 1.00 42.75 92 SER A C 1
ATOM 740 O O . SER A 1 92 ? -11.013 -21.661 7.543 1.00 42.75 92 SER A O 1
ATOM 742 N N . ALA A 1 93 ? -9.270 -21.020 8.830 1.00 46.03 93 ALA A N 1
ATOM 743 C CA . ALA A 1 93 ? -8.729 -22.356 9.007 1.00 46.03 93 ALA A CA 1
ATOM 744 C C . ALA A 1 93 ? -9.836 -23.213 9.635 1.00 46.03 93 ALA A C 1
ATOM 746 O O . ALA A 1 93 ? -10.285 -22.919 10.743 1.00 46.03 93 ALA A O 1
ATOM 747 N N . SER A 1 94 ? -10.336 -24.178 8.861 1.00 38.03 94 SER A N 1
ATOM 748 C CA . SER A 1 94 ? -11.264 -25.212 9.325 1.00 38.03 94 SER A CA 1
ATOM 749 C C . SER A 1 94 ? -10.488 -26.342 9.982 1.00 38.03 94 SER A C 1
ATOM 751 O O . SER A 1 94 ? -9.356 -26.610 9.516 1.00 38.03 94 SER A O 1
#

Sequence (94 aa):
MTANARDRRNRENADVVGMWVTADGHIRQELLPDGRYDEARGNRRSAYTGRYTVTGDHLDYVDDTGFTATGDLRDGVLHHEHLVLYREEKPSAS